Protein AF-A0AAX0B4W9-F1 (afdb_monomer_lite)

Sequence (120 aa):
MSYIYGIFDKDNCLYIGQTKRDNPEKTRWEEHKREIKNGRHKIKKLNTYKDNIDNLRFEVLCEVETSNSLVLSTLENFYNSLYHPFNSCVISGFRSNVTLKREDNRELCKEIIELIKKYY

Secondary structure (DSSP, 8-state):
-EEEEEEEETTEEEEEEEE-SSSHIIIIIHHHHHHHHTT--SSGGGGGGTT-GGGEEEEEEEEES---HHHHHHHHHHHHHHH--SPPEEE-SSSS-EEEPPPS-HHHHHHHHHHHHHH-

Organism: Clostridium beijerinckii (NCBI:txid1520)

InterPro domains:
  IPR000305 GIY-YIG endonuclease [PF01541] (1-85)
  IPR035901 GIY-YIG endonuclease superfamily [G3DSA:3.40.1440.10] (1-97)
  IPR035901 GIY-YIG endonuclease superfamily [SSF82771] (1-86)

Radius of gyration: 14.28 Å; chains: 1; bounding box: 35×30×35 Å

pLDDT: mean 95.42, std 3.29, range [77.69, 98.5]

Foldseek 3Di:
DKFWKFKDQVLATADIDIDPDPPCCVPVVVVLLVCLLVCNDPRNVSVVCNVPCVSIDMGTPDDAPDPDPVLRLLLSQLVCLQRVHPDFRWDDDPVDIDTDDHDPPNVVSVVSNVVRRVVD

Structure (mmCIF, N/CA/C/O backbone):
data_AF-A0AAX0B4W9-F1
#
_entry.id   AF-A0AAX0B4W9-F1
#
loop_
_atom_site.group_PDB
_atom_site.id
_atom_site.type_symbol
_atom_site.label_atom_id
_atom_site.label_alt_id
_atom_site.label_comp_id
_atom_site.label_asym_id
_atom_site.label_entity_id
_atom_site.label_seq_id
_atom_site.pdbx_PDB_ins_code
_atom_site.Cartn_x
_atom_site.Cartn_y
_atom_site.Cartn_z
_atom_site.occupancy
_atom_site.B_iso_or_equiv
_atom_site.auth_seq_id
_atom_site.auth_comp_id
_atom_site.auth_asym_id
_atom_site.auth_atom_id
_atom_site.pdbx_PDB_model_num
ATOM 1 N N . MET A 1 1 ? -4.195 12.064 11.780 1.00 93.75 1 MET A N 1
ATOM 2 C CA . MET A 1 1 ? -4.784 11.229 10.716 1.00 93.75 1 MET A CA 1
ATOM 3 C C . MET A 1 1 ? -3.764 10.187 10.270 1.00 93.75 1 MET A C 1
ATOM 5 O O . MET A 1 1 ? -2.570 10.459 10.356 1.00 93.75 1 MET A O 1
ATOM 9 N N . SER A 1 2 ? -4.202 9.012 9.827 1.00 97.00 2 SER A N 1
ATOM 10 C CA . SER A 1 2 ? -3.340 8.017 9.177 1.00 97.00 2 SER A CA 1
ATOM 11 C C . SER A 1 2 ? -3.892 7.640 7.811 1.00 97.00 2 SER A C 1
ATOM 13 O O . SER A 1 2 ? -5.084 7.773 7.558 1.00 97.00 2 SER A O 1
ATOM 15 N N . TYR A 1 3 ? -3.012 7.155 6.940 1.00 97.88 3 TYR A N 1
ATOM 16 C CA . TYR A 1 3 ? -3.303 6.946 5.530 1.00 97.88 3 TYR A CA 1
ATOM 17 C C . TYR A 1 3 ? -2.790 5.588 5.063 1.00 97.88 3 TYR A C 1
ATOM 19 O O . TYR A 1 3 ? -1.635 5.240 5.331 1.00 97.88 3 TYR A O 1
ATOM 27 N N . ILE A 1 4 ? -3.620 4.865 4.314 1.00 98.12 4 ILE A N 1
ATOM 28 C CA . ILE A 1 4 ? -3.194 3.753 3.461 1.00 98.12 4 ILE A CA 1
ATOM 29 C C . ILE A 1 4 ? -3.095 4.287 2.039 1.00 98.12 4 ILE A C 1
ATOM 31 O O . ILE A 1 4 ? -4.015 4.943 1.553 1.00 98.12 4 ILE A O 1
ATOM 35 N N . TYR A 1 5 ? -1.981 4.021 1.373 1.00 98.50 5 TYR A N 1
ATOM 36 C CA . TYR A 1 5 ? -1.725 4.483 0.016 1.00 98.50 5 TYR A CA 1
ATOM 37 C C . TYR A 1 5 ? -1.226 3.344 -0.867 1.00 98.50 5 TYR A C 1
ATOM 39 O O . TYR A 1 5 ? -0.689 2.344 -0.381 1.00 98.50 5 TYR A O 1
ATOM 47 N N . GLY A 1 6 ? -1.369 3.529 -2.175 1.00 98.38 6 GLY A N 1
ATOM 48 C CA . GLY A 1 6 ? -0.811 2.651 -3.189 1.00 98.38 6 GLY A CA 1
ATOM 49 C C . GLY A 1 6 ? 0.038 3.394 -4.215 1.00 98.38 6 GLY A C 1
ATOM 50 O O . GLY A 1 6 ? -0.129 4.593 -4.436 1.00 98.38 6 GLY A O 1
ATOM 51 N N . ILE A 1 7 ? 0.958 2.660 -4.841 1.00 98.44 7 ILE A N 1
ATOM 52 C CA . ILE A 1 7 ? 1.721 3.104 -6.014 1.00 98.44 7 ILE A CA 1
ATOM 53 C C . ILE A 1 7 ? 1.331 2.208 -7.186 1.00 98.44 7 ILE A C 1
ATOM 55 O O . ILE A 1 7 ? 1.440 0.982 -7.088 1.00 98.44 7 ILE A O 1
ATOM 59 N N . PHE A 1 8 ? 0.905 2.821 -8.284 1.00 98.25 8 PHE A N 1
ATOM 60 C CA . PHE A 1 8 ? 0.313 2.148 -9.436 1.00 98.25 8 PHE A CA 1
ATOM 61 C C . PHE A 1 8 ? 1.053 2.490 -10.726 1.00 98.25 8 PHE A C 1
ATOM 63 O O . PHE A 1 8 ? 1.483 3.626 -10.904 1.00 98.25 8 PHE A O 1
ATOM 70 N N . ASP A 1 9 ? 1.146 1.524 -11.636 1.00 97.00 9 ASP A N 1
ATOM 71 C CA . ASP A 1 9 ? 1.387 1.764 -13.062 1.00 97.00 9 ASP A CA 1
ATOM 72 C C . ASP A 1 9 ? 0.084 1.447 -13.800 1.00 97.00 9 ASP A C 1
ATOM 74 O O . ASP A 1 9 ? -0.334 0.286 -13.854 1.00 97.00 9 ASP A O 1
ATOM 78 N N . LYS A 1 10 ? -0.598 2.483 -14.302 1.00 94.25 10 LYS A N 1
ATOM 79 C CA . LYS A 1 10 ? -1.989 2.392 -14.783 1.00 94.25 10 LYS A CA 1
ATOM 80 C C . LYS A 1 10 ? -2.896 1.770 -13.702 1.00 94.25 10 LYS A C 1
ATOM 82 O O . LYS A 1 10 ? -2.983 2.316 -12.602 1.00 94.25 10 LYS A O 1
ATOM 87 N N . ASP A 1 11 ? -3.519 0.629 -13.996 1.00 94.56 11 ASP A N 1
ATOM 88 C CA . ASP A 1 11 ? -4.388 -0.121 -13.078 1.00 94.56 11 ASP A CA 1
ATOM 89 C C . ASP A 1 11 ? -3.630 -1.171 -12.249 1.00 94.56 11 ASP A C 1
ATOM 91 O O . ASP A 1 11 ? -4.194 -1.798 -11.351 1.00 94.56 11 ASP A O 1
ATOM 95 N N . ASN A 1 12 ? -2.342 -1.387 -12.528 1.00 95.88 12 ASN A N 1
ATOM 96 C CA . ASN A 1 12 ? -1.548 -2.396 -11.845 1.00 95.88 12 ASN A CA 1
ATOM 97 C C . ASN A 1 12 ? -0.965 -1.838 -10.540 1.00 95.88 12 ASN A C 1
ATOM 99 O O . ASN A 1 12 ? -0.094 -0.964 -10.557 1.00 95.88 12 ASN A O 1
ATOM 103 N N . CYS A 1 13 ? -1.412 -2.367 -9.401 1.00 97.56 13 CYS A N 1
ATOM 104 C CA . CYS A 1 13 ? -0.877 -1.989 -8.099 1.00 97.56 13 CYS A CA 1
ATOM 105 C C . CYS A 1 13 ? 0.502 -2.615 -7.882 1.00 97.56 13 CYS A C 1
ATOM 107 O O . CYS A 1 13 ? 0.664 -3.833 -7.890 1.00 97.56 13 CYS A O 1
ATOM 109 N N . LEU A 1 14 ? 1.518 -1.786 -7.657 1.00 97.44 14 LEU A N 1
ATOM 110 C CA . LEU A 1 14 ? 2.891 -2.247 -7.455 1.00 97.44 14 LEU A CA 1
ATOM 111 C C . LEU A 1 14 ? 3.252 -2.337 -5.972 1.00 97.44 14 LEU A C 1
ATOM 113 O O . LEU A 1 14 ? 4.081 -3.165 -5.579 1.00 97.44 14 LEU A O 1
ATOM 117 N N . TYR A 1 15 ? 2.654 -1.475 -5.152 1.00 98.00 15 TYR A N 1
ATOM 118 C CA . TYR A 1 15 ? 2.963 -1.347 -3.736 1.00 98.00 15 TYR A CA 1
ATOM 119 C C . TYR A 1 15 ? 1.770 -0.793 -2.964 1.00 98.00 15 TYR A C 1
ATOM 121 O O . TYR A 1 15 ? 1.122 0.135 -3.436 1.00 98.00 15 TYR A O 1
ATOM 129 N N . ILE A 1 16 ? 1.546 -1.323 -1.764 1.00 98.25 16 ILE A N 1
ATOM 130 C CA . ILE A 1 16 ? 0.640 -0.766 -0.756 1.00 98.25 16 ILE A CA 1
ATOM 131 C C . ILE A 1 16 ? 1.452 -0.484 0.504 1.00 98.25 16 ILE A C 1
ATOM 133 O O . ILE A 1 16 ? 2.273 -1.310 0.912 1.00 98.25 16 ILE A O 1
ATOM 137 N N . GLY A 1 17 ? 1.221 0.662 1.133 1.00 97.00 17 GLY A N 1
ATOM 138 C CA . GLY A 1 17 ? 1.846 1.001 2.403 1.00 97.00 17 GLY A CA 1
ATOM 139 C C . GLY A 1 17 ? 1.012 1.962 3.234 1.00 97.00 17 GLY A C 1
ATOM 140 O O . GLY A 1 17 ? -0.009 2.480 2.790 1.00 97.00 17 GLY A O 1
ATOM 141 N N . GLN A 1 18 ? 1.488 2.216 4.450 1.00 96.56 18 GLN A N 1
ATOM 142 C CA . GLN A 1 18 ? 0.835 3.111 5.400 1.00 96.56 18 GLN A CA 1
ATOM 143 C C . GLN A 1 18 ? 1.724 4.281 5.844 1.00 96.56 18 GLN A C 1
ATOM 145 O O . GLN A 1 18 ? 2.962 4.208 5.852 1.00 96.56 18 GLN A O 1
ATOM 150 N N . THR A 1 19 ? 1.099 5.389 6.239 1.00 96.50 19 THR A N 1
ATOM 151 C CA . THR A 1 19 ? 1.782 6.535 6.848 1.00 96.50 19 THR A CA 1
ATOM 152 C C . THR A 1 19 ? 0.897 7.271 7.841 1.00 96.50 19 THR A C 1
ATOM 154 O O . THR A 1 19 ? -0.309 7.358 7.667 1.00 96.50 19 THR A O 1
ATOM 157 N N . LYS A 1 20 ? 1.522 7.835 8.875 1.00 95.75 20 LYS A N 1
ATOM 158 C CA . LYS A 1 20 ? 0.883 8.734 9.853 1.00 95.75 20 LYS A CA 1
ATOM 159 C C . LYS A 1 20 ? 1.227 10.205 9.607 1.00 95.75 20 LYS A C 1
ATOM 161 O O . LYS A 1 20 ? 0.940 11.055 10.437 1.00 95.75 20 LYS A O 1
ATOM 166 N N . ARG A 1 21 ? 1.978 10.477 8.536 1.00 94.06 21 ARG A N 1
ATOM 167 C CA . ARG A 1 21 ? 2.424 11.825 8.184 1.00 94.06 21 ARG A CA 1
ATOM 168 C C . ARG A 1 21 ? 1.341 12.516 7.384 1.00 94.06 21 ARG A C 1
ATOM 170 O O . ARG A 1 21 ? 0.806 11.913 6.453 1.00 94.06 21 ARG A O 1
ATOM 177 N N . ASP A 1 22 ? 1.108 13.775 7.714 1.00 92.62 22 ASP A N 1
ATOM 178 C CA . ASP A 1 22 ? 0.220 14.631 6.946 1.00 92.62 22 ASP A CA 1
ATOM 179 C C . ASP A 1 22 ? 0.760 14.825 5.527 1.00 92.62 22 ASP A C 1
ATOM 181 O O . ASP A 1 22 ? 1.971 14.792 5.280 1.00 92.62 22 ASP A O 1
ATOM 185 N N . ASN A 1 23 ? -0.163 15.021 4.588 1.00 93.94 23 ASN A N 1
ATOM 186 C CA . ASN A 1 23 ? 0.122 15.158 3.163 1.00 93.94 23 ASN A CA 1
ATOM 187 C C . ASN A 1 23 ? 1.023 14.019 2.617 1.00 93.94 23 ASN A C 1
ATOM 189 O O . ASN A 1 23 ? 2.200 14.245 2.297 1.00 93.94 23 ASN A O 1
ATOM 193 N N . PRO A 1 24 ? 0.502 12.776 2.520 1.00 96.19 24 PRO A N 1
ATOM 194 C CA . PRO A 1 24 ? 1.268 11.612 2.064 1.00 96.19 24 PRO A CA 1
ATOM 195 C C . PRO A 1 24 ? 1.946 11.809 0.704 1.00 96.19 24 PRO A C 1
ATOM 197 O O . PRO A 1 24 ? 3.046 11.301 0.490 1.00 96.19 24 PRO A O 1
ATOM 200 N N . GLU A 1 25 ? 1.333 12.586 -0.187 1.00 94.62 25 GLU A N 1
ATOM 201 C CA . GLU A 1 25 ? 1.877 12.892 -1.509 1.00 94.62 25 GLU A CA 1
ATOM 202 C C . GLU A 1 25 ? 3.116 13.802 -1.439 1.00 94.62 25 GLU A C 1
ATOM 204 O O . GLU A 1 25 ? 4.106 13.567 -2.120 1.00 94.62 25 GLU A O 1
ATOM 209 N N . LYS A 1 26 ? 3.144 14.808 -0.560 1.00 95.31 26 LYS A N 1
ATOM 210 C CA . LYS A 1 26 ? 4.351 15.644 -0.395 1.00 95.31 26 LYS A CA 1
ATOM 211 C C . LYS A 1 26 ? 5.424 15.003 0.480 1.00 95.31 26 LYS A C 1
ATOM 213 O O . LYS A 1 26 ? 6.565 15.457 0.475 1.00 95.31 26 LYS A O 1
ATOM 218 N N . THR A 1 27 ? 5.072 13.980 1.257 1.00 96.19 27 THR A N 1
ATOM 219 C CA . THR A 1 27 ? 5.992 13.337 2.202 1.00 96.19 27 THR A CA 1
ATOM 220 C C . THR A 1 27 ? 6.436 11.962 1.717 1.00 96.19 27 THR A C 1
ATOM 222 O O . THR A 1 27 ? 7.570 11.792 1.275 1.00 96.19 27 THR A O 1
ATOM 225 N N . ARG A 1 28 ? 5.558 10.961 1.791 1.00 97.06 28 ARG A N 1
ATOM 226 C CA . ARG A 1 28 ? 5.882 9.575 1.443 1.00 97.06 28 ARG A CA 1
ATOM 227 C C . ARG A 1 28 ? 6.126 9.375 -0.036 1.00 97.06 28 ARG A C 1
ATOM 229 O O . ARG A 1 28 ? 7.039 8.630 -0.384 1.00 97.06 28 ARG A O 1
ATOM 236 N N . TRP A 1 29 ? 5.348 10.016 -0.901 1.00 97.75 29 TRP A N 1
ATOM 237 C CA . TRP A 1 29 ? 5.554 9.838 -2.333 1.00 97.75 29 TRP A CA 1
ATOM 238 C C . TRP A 1 29 ? 6.915 10.387 -2.773 1.00 97.75 29 TRP A C 1
ATOM 240 O O . TRP A 1 29 ? 7.652 9.683 -3.454 1.00 97.75 29 TRP A O 1
ATOM 250 N N . GLU A 1 30 ? 7.323 11.564 -2.293 1.00 96.94 30 GLU A N 1
ATOM 251 C CA . GLU A 1 30 ? 8.664 12.108 -2.563 1.00 96.94 30 GLU A CA 1
ATOM 252 C C . GLU A 1 30 ? 9.801 11.216 -2.028 1.00 96.94 30 GLU A C 1
ATOM 254 O O . GLU A 1 30 ? 10.825 11.042 -2.698 1.00 96.94 30 GLU A O 1
ATOM 259 N N . GLU A 1 31 ? 9.622 10.577 -0.864 1.00 97.06 31 GLU A N 1
ATOM 260 C CA . GLU A 1 31 ? 10.569 9.568 -0.366 1.00 97.06 31 GLU A CA 1
ATOM 261 C C . GLU A 1 31 ? 10.695 8.387 -1.333 1.00 97.06 31 GLU A C 1
ATOM 263 O O . GLU A 1 31 ? 11.809 8.043 -1.739 1.00 97.06 31 GLU A O 1
ATOM 268 N N . HIS A 1 32 ? 9.564 7.810 -1.749 1.00 97.56 32 HIS A N 1
ATOM 269 C CA . HIS A 1 32 ? 9.537 6.723 -2.724 1.00 97.56 32 HIS A CA 1
ATOM 270 C C . HIS A 1 32 ? 10.169 7.145 -4.050 1.00 97.56 32 HIS A C 1
ATOM 272 O O . HIS A 1 32 ? 10.984 6.397 -4.593 1.00 97.56 32 HIS A O 1
ATOM 278 N N . LYS A 1 33 ? 9.875 8.356 -4.544 1.00 97.44 33 LYS A N 1
ATOM 279 C CA . LYS A 1 33 ? 10.472 8.872 -5.779 1.00 97.44 33 LYS A CA 1
ATOM 280 C C . LYS A 1 33 ? 11.987 8.902 -5.702 1.00 97.44 33 LYS A C 1
ATOM 282 O O . LYS A 1 33 ? 12.669 8.417 -6.605 1.00 97.44 33 LYS A O 1
ATOM 287 N N . ARG A 1 34 ? 12.522 9.450 -4.611 1.00 97.19 34 ARG A N 1
ATOM 288 C CA . ARG A 1 34 ? 13.964 9.527 -4.373 1.00 97.19 34 ARG A CA 1
ATOM 289 C C . ARG A 1 34 ? 14.597 8.138 -4.300 1.00 97.19 34 ARG A C 1
ATOM 291 O O . ARG A 1 34 ? 15.658 7.922 -4.881 1.00 97.19 34 ARG A O 1
ATOM 298 N N . GLU A 1 35 ? 13.970 7.192 -3.607 1.00 97.62 35 GLU A N 1
ATOM 299 C CA . GLU A 1 35 ? 14.471 5.816 -3.513 1.00 97.62 35 GLU A CA 1
ATOM 300 C C . GLU A 1 35 ? 14.472 5.093 -4.865 1.00 97.62 35 GLU A C 1
ATOM 302 O O . GLU A 1 35 ? 15.456 4.427 -5.192 1.00 97.62 35 GLU A O 1
ATOM 307 N N . ILE A 1 36 ? 13.411 5.257 -5.660 1.00 97.75 36 ILE A N 1
ATOM 308 C CA . ILE A 1 36 ? 13.271 4.664 -6.997 1.00 97.75 36 ILE A CA 1
ATOM 309 C C . ILE A 1 36 ? 14.304 5.245 -7.964 1.00 97.75 36 ILE A C 1
ATOM 311 O O . ILE A 1 36 ? 15.015 4.477 -8.612 1.00 97.75 36 ILE A O 1
ATOM 315 N N . LYS A 1 37 ? 14.454 6.578 -8.017 1.00 96.69 37 LYS A N 1
ATOM 316 C CA . LYS A 1 37 ? 15.469 7.254 -8.850 1.00 96.69 37 LYS A CA 1
ATOM 317 C C . LYS A 1 37 ? 16.884 6.767 -8.532 1.00 96.69 37 LYS A C 1
ATOM 319 O O . LYS A 1 37 ? 17.691 6.561 -9.430 1.00 96.69 37 LYS A O 1
ATOM 324 N N . ASN A 1 38 ? 17.160 6.509 -7.255 1.00 96.50 38 ASN A N 1
ATOM 325 C CA . ASN A 1 38 ? 18.450 5.992 -6.802 1.00 96.50 38 ASN A CA 1
ATOM 326 C C . ASN A 1 38 ? 18.600 4.466 -6.957 1.00 96.50 38 ASN A C 1
ATOM 328 O O . ASN A 1 38 ? 19.652 3.927 -6.610 1.00 96.50 38 ASN A O 1
ATOM 332 N N . GLY A 1 39 ? 17.569 3.749 -7.419 1.00 96.19 39 GLY A N 1
ATOM 333 C CA . GLY A 1 39 ? 17.571 2.288 -7.552 1.00 96.19 39 GLY A CA 1
ATOM 334 C C . GLY A 1 39 ? 17.633 1.534 -6.217 1.00 96.19 39 GLY A C 1
ATOM 335 O O . GLY A 1 39 ? 18.092 0.391 -6.166 1.00 96.19 39 GLY A O 1
ATOM 336 N N . ARG A 1 40 ? 17.214 2.175 -5.121 1.00 96.75 40 ARG A N 1
ATOM 337 C CA . ARG A 1 40 ? 17.346 1.678 -3.740 1.00 96.75 40 ARG A CA 1
ATOM 338 C C . ARG A 1 40 ? 16.012 1.352 -3.076 1.00 96.75 40 ARG A C 1
ATOM 340 O O . ARG A 1 40 ? 16.000 1.007 -1.899 1.00 96.75 40 ARG A O 1
ATOM 347 N N . HIS A 1 41 ? 14.901 1.415 -3.806 1.00 96.69 41 HIS A N 1
ATOM 348 C CA . HIS A 1 41 ? 13.602 1.073 -3.245 1.00 96.69 41 HIS A CA 1
ATOM 349 C C . HIS A 1 41 ? 13.550 -0.406 -2.832 1.00 96.69 41 HIS A C 1
ATOM 351 O O . HIS A 1 41 ? 14.044 -1.283 -3.554 1.00 96.69 41 HIS A O 1
ATOM 357 N N . LYS A 1 42 ? 12.913 -0.691 -1.687 1.00 93.56 42 LYS A N 1
ATOM 358 C CA . LYS A 1 42 ? 12.809 -2.051 -1.121 1.00 93.56 42 LYS A CA 1
ATOM 359 C C . LYS A 1 42 ? 12.129 -3.043 -2.071 1.00 93.56 42 LYS A C 1
ATOM 361 O O . LYS A 1 42 ? 12.530 -4.198 -2.166 1.00 93.56 42 LYS A O 1
ATOM 366 N N . ILE A 1 43 ? 11.125 -2.580 -2.816 1.00 94.81 43 ILE A N 1
ATOM 367 C CA . ILE A 1 43 ? 10.456 -3.373 -3.851 1.00 94.81 43 ILE A CA 1
ATOM 368 C C . ILE A 1 43 ? 11.227 -3.212 -5.153 1.00 94.81 43 ILE A C 1
ATOM 370 O O . ILE A 1 43 ? 11.132 -2.176 -5.809 1.00 94.81 43 ILE A O 1
ATOM 374 N N . LYS A 1 44 ? 11.974 -4.254 -5.534 1.00 94.44 44 LYS A N 1
ATOM 375 C CA . LYS A 1 44 ? 12.859 -4.245 -6.710 1.00 94.44 44 LYS A CA 1
ATOM 376 C C . LYS A 1 44 ? 12.133 -3.894 -8.010 1.00 94.44 44 LYS A C 1
ATOM 378 O O . LYS A 1 44 ? 12.710 -3.194 -8.834 1.00 94.44 44 LYS A O 1
ATOM 383 N N . LYS A 1 45 ? 10.869 -4.309 -8.164 1.00 94.31 45 LYS A N 1
ATOM 384 C CA . LYS A 1 45 ? 10.044 -3.979 -9.337 1.00 94.31 45 LYS A CA 1
ATOM 385 C C . LYS A 1 45 ? 9.832 -2.471 -9.503 1.00 94.31 45 LYS A C 1
ATOM 387 O O . LYS A 1 45 ? 9.787 -2.003 -10.626 1.00 94.31 45 LYS A O 1
ATOM 392 N N . LEU A 1 46 ? 9.769 -1.696 -8.418 1.00 96.25 46 LEU A N 1
ATOM 393 C CA . LEU A 1 46 ? 9.635 -0.239 -8.516 1.00 96.25 46 LEU A CA 1
ATOM 394 C C . LEU A 1 46 ? 10.918 0.435 -9.027 1.00 96.25 46 LEU A C 1
ATOM 396 O O . LEU A 1 46 ? 10.837 1.439 -9.725 1.00 96.25 46 LEU A O 1
ATOM 400 N N . ASN A 1 47 ? 12.099 -0.143 -8.785 1.00 96.88 47 ASN A N 1
ATOM 401 C CA . ASN A 1 47 ? 13.361 0.408 -9.298 1.00 96.88 47 ASN A CA 1
ATOM 402 C C . ASN A 1 47 ? 13.479 0.333 -10.832 1.00 96.88 47 ASN A C 1
ATOM 404 O O . ASN A 1 47 ? 14.330 1.013 -11.401 1.00 96.88 47 ASN A O 1
ATOM 408 N N . THR A 1 48 ? 12.637 -0.450 -11.524 1.00 96.56 48 THR A N 1
ATOM 409 C CA . THR A 1 48 ? 12.614 -0.464 -13.000 1.00 96.56 48 THR A CA 1
ATOM 410 C C . THR A 1 48 ? 12.057 0.833 -13.590 1.00 96.56 48 THR A C 1
ATOM 412 O O . THR A 1 48 ? 12.215 1.067 -14.781 1.00 96.56 48 THR A O 1
ATOM 415 N N . TYR A 1 49 ? 11.436 1.683 -12.766 1.00 97.00 49 TYR A N 1
ATOM 416 C CA . TYR A 1 49 ? 10.882 2.982 -13.152 1.00 97.00 49 TYR A CA 1
ATOM 417 C C . TYR A 1 49 ? 11.836 4.153 -12.869 1.00 97.00 49 TYR A C 1
ATOM 419 O O . TYR A 1 49 ? 11.409 5.301 -12.930 1.00 97.00 49 TYR A O 1
ATOM 427 N N . LYS A 1 50 ? 13.119 3.900 -12.561 1.00 95.88 50 LYS A N 1
ATOM 428 C CA . LYS A 1 50 ? 14.101 4.948 -12.212 1.00 95.88 50 LYS A CA 1
ATOM 429 C C . LYS A 1 50 ? 14.153 6.110 -13.224 1.00 95.88 50 LYS A C 1
ATOM 431 O O . LYS A 1 50 ? 14.270 7.257 -12.806 1.00 95.88 50 LYS A O 1
ATOM 436 N N . ASP A 1 51 ? 14.003 5.799 -14.516 1.00 95.12 51 ASP A N 1
ATOM 437 C CA . ASP A 1 51 ? 14.079 6.757 -15.629 1.00 95.12 51 ASP A CA 1
ATOM 438 C C . ASP A 1 51 ? 12.689 7.219 -16.115 1.00 95.12 51 ASP A C 1
ATOM 440 O O . ASP A 1 51 ? 12.602 8.130 -16.924 1.00 95.12 51 ASP A O 1
ATOM 444 N N . ASN A 1 52 ? 11.600 6.607 -15.626 1.00 95.00 52 ASN A N 1
ATOM 445 C CA . ASN A 1 52 ? 10.221 6.840 -16.085 1.00 95.00 52 ASN A CA 1
ATOM 446 C C . ASN A 1 52 ? 9.247 6.919 -14.903 1.00 95.00 52 ASN A C 1
ATOM 448 O O . ASN A 1 52 ? 8.197 6.273 -14.886 1.00 95.00 52 ASN A O 1
ATOM 452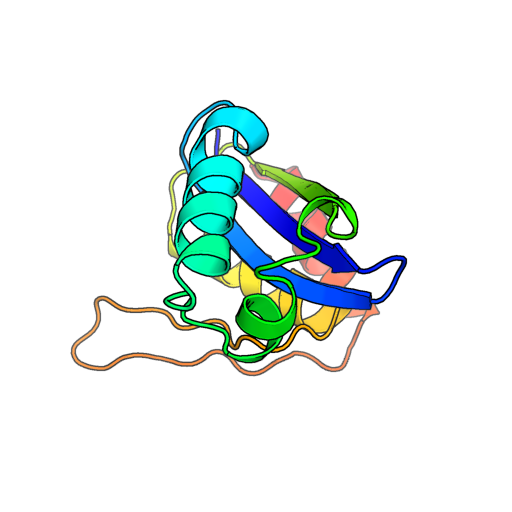 N N . ILE A 1 53 ? 9.629 7.658 -13.864 1.00 94.12 53 ILE A N 1
ATOM 453 C CA . ILE A 1 53 ? 8.871 7.677 -12.612 1.00 94.12 53 ILE A CA 1
ATOM 454 C C . ILE A 1 53 ? 7.502 8.338 -12.748 1.00 94.12 53 ILE A C 1
ATOM 456 O O . ILE A 1 53 ? 6.597 8.016 -11.988 1.00 94.12 53 ILE A O 1
ATOM 460 N N . ASP A 1 54 ? 7.347 9.216 -13.737 1.00 93.44 54 ASP A N 1
ATOM 461 C CA . ASP A 1 54 ? 6.103 9.936 -14.010 1.00 93.44 54 ASP A CA 1
ATOM 462 C C . ASP A 1 54 ? 4.995 9.010 -14.544 1.00 93.44 54 ASP A C 1
ATOM 464 O O . ASP A 1 54 ? 3.824 9.376 -14.526 1.00 93.44 54 ASP A O 1
ATOM 468 N N . ASN A 1 55 ? 5.339 7.778 -14.946 1.00 95.50 55 ASN A N 1
ATOM 469 C CA . ASN A 1 55 ? 4.354 6.735 -15.249 1.00 95.50 55 ASN A CA 1
ATOM 470 C C . ASN A 1 55 ? 3.691 6.170 -13.984 1.00 95.50 55 ASN A C 1
ATOM 472 O O . ASN A 1 55 ? 2.668 5.491 -14.074 1.00 95.50 55 ASN A O 1
ATOM 476 N N . LEU A 1 56 ? 4.283 6.407 -12.810 1.00 97.50 56 LEU A N 1
ATOM 477 C CA . LEU A 1 56 ? 3.751 5.933 -11.545 1.00 97.50 56 LEU A CA 1
ATOM 478 C C . LEU A 1 56 ? 2.783 6.950 -10.946 1.00 97.50 56 LEU A C 1
ATOM 480 O O . LEU A 1 56 ? 3.086 8.135 -10.813 1.00 97.50 56 LEU A O 1
ATOM 484 N N . ARG A 1 57 ? 1.641 6.444 -10.491 1.00 97.50 57 ARG A N 1
ATOM 485 C CA . ARG A 1 57 ? 0.625 7.206 -9.770 1.00 97.50 57 ARG A CA 1
ATOM 486 C C . ARG A 1 57 ? 0.640 6.826 -8.297 1.00 97.50 57 ARG A C 1
ATOM 488 O O . ARG A 1 57 ? 0.614 5.644 -7.960 1.00 97.50 57 ARG A O 1
ATOM 495 N N . PHE A 1 58 ? 0.654 7.830 -7.429 1.00 98.06 58 PHE A N 1
ATOM 496 C CA . PHE A 1 58 ? 0.445 7.663 -5.995 1.00 98.06 58 PHE A CA 1
ATOM 497 C C . PHE A 1 58 ? -1.016 7.966 -5.671 1.00 98.06 58 PHE A C 1
ATOM 499 O O . PHE A 1 58 ? -1.535 8.995 -6.093 1.00 98.06 58 PHE A O 1
ATOM 506 N N . GLU A 1 59 ? -1.678 7.080 -4.936 1.00 98.25 59 GLU A N 1
ATOM 507 C CA . GLU A 1 59 ? -3.086 7.235 -4.572 1.00 98.25 59 GLU A CA 1
ATOM 508 C C . GLU A 1 59 ? -3.273 6.956 -3.081 1.00 98.25 59 GLU A C 1
ATOM 510 O O . GLU A 1 59 ? -2.801 5.938 -2.572 1.00 98.25 59 GLU A O 1
ATOM 515 N N . VAL A 1 60 ? -3.965 7.853 -2.377 1.00 97.94 60 VAL A N 1
ATOM 516 C CA . VAL A 1 60 ? -4.455 7.593 -1.019 1.00 97.94 60 VAL A CA 1
ATOM 517 C C . VAL A 1 60 ? -5.734 6.771 -1.141 1.00 97.94 60 VAL A C 1
ATOM 519 O O . VAL A 1 60 ? -6.709 7.220 -1.730 1.00 97.94 60 VAL A O 1
ATOM 522 N N . LEU A 1 61 ? -5.711 5.556 -0.599 1.00 97.75 61 LEU A N 1
ATOM 523 C CA . LEU A 1 61 ? -6.799 4.581 -0.705 1.00 97.75 61 LEU A CA 1
ATOM 524 C C . LEU A 1 61 ? -7.736 4.618 0.505 1.00 97.75 61 LEU A C 1
ATOM 526 O O . LEU A 1 61 ? -8.900 4.235 0.403 1.00 97.75 61 LEU A O 1
ATOM 530 N N . CYS A 1 62 ? -7.206 5.026 1.659 1.00 96.88 62 CYS A N 1
ATOM 531 C CA . CYS 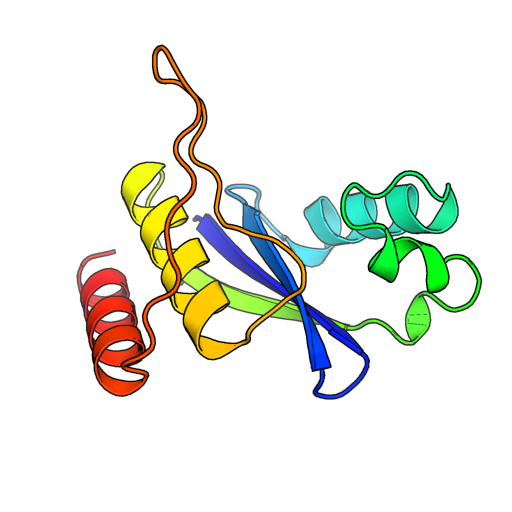A 1 62 ? -7.942 5.145 2.908 1.00 96.88 62 CYS A CA 1
ATOM 532 C C . CYS A 1 62 ? -7.329 6.243 3.769 1.00 96.88 62 CYS A C 1
ATOM 534 O O . CYS A 1 62 ? -6.109 6.277 3.945 1.00 96.88 62 CYS A O 1
ATOM 536 N N . GLU A 1 63 ? -8.183 7.056 4.376 1.00 96.62 63 GLU A N 1
ATOM 537 C CA . GLU A 1 63 ? -7.847 7.927 5.502 1.00 96.62 63 GLU A CA 1
ATOM 538 C C . GLU A 1 63 ? -8.579 7.390 6.734 1.00 96.62 63 GLU A C 1
ATOM 540 O O . GLU A 1 63 ? -9.703 6.905 6.607 1.00 96.62 63 GLU A O 1
ATOM 545 N N . VAL A 1 64 ? -7.930 7.387 7.898 1.00 96.38 64 VAL A N 1
ATOM 546 C CA . VAL A 1 64 ? -8.490 6.804 9.126 1.00 96.38 64 VAL A CA 1
ATOM 547 C C . VAL A 1 64 ? -7.945 7.508 10.372 1.00 96.38 64 VAL A C 1
ATOM 549 O O . VAL A 1 64 ? -6.730 7.731 10.495 1.00 96.38 64 VAL A O 1
ATOM 552 N N . GLU A 1 65 ? -8.814 7.863 11.323 1.00 96.00 65 GLU A N 1
ATOM 553 C CA . GLU A 1 65 ? -8.444 8.618 12.521 1.00 96.00 65 GLU A CA 1
ATOM 554 C C . GLU A 1 65 ? -7.926 7.696 13.630 1.00 96.00 65 GLU A C 1
ATOM 556 O O . GLU A 1 65 ? -8.496 7.518 14.703 1.00 96.00 65 GLU A O 1
ATOM 561 N N . THR A 1 66 ? -6.773 7.078 13.381 1.00 95.38 66 THR A N 1
ATOM 562 C CA . THR A 1 66 ? -6.118 6.238 14.383 1.00 95.38 66 THR A CA 1
ATOM 563 C C . THR A 1 66 ? -4.609 6.294 14.277 1.00 95.38 66 THR A C 1
ATOM 565 O O . THR A 1 66 ? -4.041 6.470 13.202 1.00 95.38 66 THR A O 1
ATOM 568 N N . SER A 1 67 ? -3.929 6.114 15.405 1.00 93.38 67 SER A N 1
ATOM 569 C CA . SER A 1 67 ? -2.481 5.903 15.463 1.00 93.38 67 SER A CA 1
ATOM 570 C C . SER A 1 67 ? -2.122 4.456 15.825 1.00 93.38 67 SER A C 1
ATOM 572 O O . SER A 1 67 ? -0.934 4.121 15.896 1.00 93.38 67 SER A O 1
ATOM 574 N N . ASN A 1 68 ? -3.117 3.586 16.025 1.00 93.44 68 ASN A N 1
ATOM 575 C CA . ASN A 1 68 ? -2.909 2.198 16.418 1.00 93.44 68 ASN A CA 1
ATOM 576 C C . ASN A 1 68 ? -2.247 1.408 15.277 1.00 93.44 68 ASN A C 1
ATOM 578 O O . ASN A 1 68 ? -2.835 1.203 14.218 1.00 93.44 68 ASN A O 1
ATOM 582 N N . SER A 1 69 ? -1.013 0.949 15.493 1.00 91.81 69 SER A N 1
ATOM 583 C CA . SER A 1 69 ? -0.228 0.251 14.469 1.00 91.81 69 SER A CA 1
ATOM 584 C C . SER A 1 69 ? -0.842 -1.074 14.028 1.00 91.81 69 SER A C 1
ATOM 586 O O . SER A 1 69 ? -0.663 -1.444 12.870 1.00 91.81 69 SER A O 1
ATOM 588 N N . LEU A 1 70 ? -1.562 -1.776 14.907 1.00 92.44 70 LEU A N 1
ATOM 589 C CA . LEU A 1 70 ? -2.225 -3.028 14.557 1.00 92.44 70 LEU A CA 1
ATOM 590 C C . LEU A 1 70 ? -3.395 -2.766 13.608 1.00 92.44 70 LEU A C 1
ATOM 592 O O . LEU A 1 70 ? -3.485 -3.427 12.583 1.00 92.44 70 LEU A O 1
ATOM 596 N N . VAL A 1 71 ? -4.228 -1.760 13.897 1.00 94.88 71 VAL A N 1
ATOM 597 C CA . VAL A 1 71 ? -5.343 -1.364 13.014 1.00 94.88 71 VAL A CA 1
ATOM 598 C C . VAL A 1 71 ? -4.824 -0.972 11.634 1.00 94.88 71 VAL A C 1
ATOM 600 O O . VAL A 1 71 ? -5.335 -1.451 10.624 1.00 94.88 71 VAL A O 1
ATOM 603 N N . LEU A 1 72 ? -3.766 -0.160 11.586 1.00 96.06 72 LEU A N 1
ATOM 604 C CA . LEU A 1 72 ? -3.170 0.261 10.320 1.00 96.06 72 LEU A CA 1
ATOM 605 C C . LEU A 1 72 ? -2.573 -0.928 9.551 1.00 96.06 72 LEU A C 1
ATOM 607 O O . LEU A 1 72 ? -2.833 -1.065 8.361 1.00 96.06 72 LEU A O 1
ATOM 611 N N . SER A 1 73 ? -1.859 -1.834 10.229 1.00 95.50 73 SER A N 1
ATOM 612 C CA . SER A 1 73 ? -1.281 -3.025 9.581 1.00 95.50 73 SER A CA 1
ATOM 613 C C . SER A 1 73 ? -2.367 -3.971 9.061 1.00 95.50 73 SER A C 1
ATOM 615 O O . SER A 1 73 ? -2.223 -4.556 7.991 1.00 95.50 73 SER A O 1
ATOM 617 N N . THR A 1 74 ? -3.481 -4.093 9.785 1.00 95.19 74 THR A N 1
ATOM 618 C CA . THR A 1 74 ? -4.659 -4.844 9.342 1.00 95.19 74 THR A CA 1
ATOM 619 C C . THR A 1 74 ? -5.271 -4.220 8.087 1.00 95.19 74 THR A C 1
ATOM 621 O O . THR A 1 74 ? -5.503 -4.934 7.112 1.00 95.19 74 THR A O 1
ATOM 624 N N . LEU A 1 75 ? -5.469 -2.896 8.063 1.00 97.38 75 LEU A N 1
ATOM 625 C CA . LEU A 1 75 ? -5.930 -2.185 6.866 1.00 97.38 75 LEU A CA 1
ATOM 626 C C . LEU A 1 75 ? -4.959 -2.371 5.694 1.00 97.38 75 LEU A C 1
ATOM 628 O O . LEU A 1 75 ? -5.389 -2.758 4.609 1.00 97.38 75 LEU A O 1
ATOM 632 N N . GLU A 1 76 ? -3.656 -2.160 5.908 1.00 97.56 76 GLU A N 1
ATOM 633 C CA . GLU A 1 76 ? -2.619 -2.372 4.894 1.00 97.56 76 GLU A CA 1
ATOM 634 C C . GLU A 1 76 ? -2.720 -3.785 4.306 1.00 97.56 76 GLU A C 1
ATOM 636 O O . GLU A 1 76 ? -2.693 -3.934 3.086 1.00 97.56 76 GLU A O 1
ATOM 641 N N . ASN A 1 77 ? -2.905 -4.813 5.141 1.00 97.81 77 ASN A N 1
ATOM 642 C CA . ASN A 1 77 ? -3.032 -6.199 4.694 1.00 97.81 77 ASN A CA 1
ATOM 643 C C . ASN A 1 77 ? -4.305 -6.465 3.877 1.00 97.81 77 ASN A C 1
ATOM 645 O O . ASN A 1 77 ? -4.246 -7.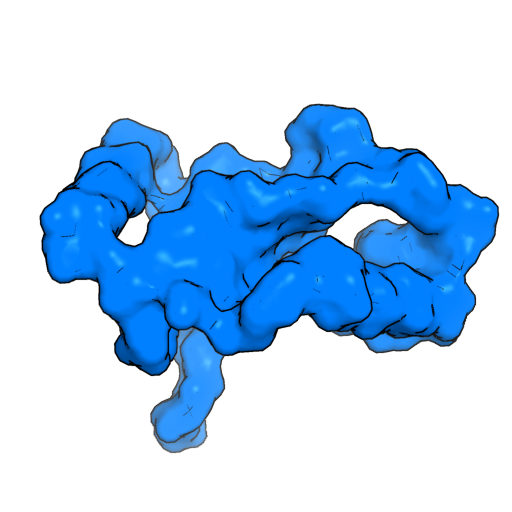183 2.876 1.00 97.81 77 ASN A O 1
ATOM 649 N N . PHE A 1 78 ? -5.449 -5.888 4.248 1.00 97.94 78 PHE A N 1
ATOM 650 C CA . PHE A 1 78 ? -6.680 -6.049 3.468 1.00 97.94 78 PHE A CA 1
ATOM 651 C C . PHE A 1 78 ? -6.625 -5.289 2.140 1.00 97.94 78 PHE A C 1
ATOM 653 O O . PHE A 1 78 ? -7.021 -5.837 1.113 1.00 97.94 78 PHE A O 1
ATOM 660 N N . TYR A 1 79 ? -6.023 -4.099 2.097 1.00 98.12 79 TYR A N 1
ATOM 661 C CA . TYR A 1 79 ? -5.720 -3.434 0.826 1.00 98.12 79 TYR A CA 1
ATOM 662 C C . TYR A 1 79 ? -4.712 -4.239 -0.009 1.00 98.12 79 TYR A C 1
ATOM 664 O O . TYR A 1 79 ? -4.896 -4.400 -1.214 1.00 98.12 79 TYR A O 1
ATOM 672 N N . ASN A 1 80 ? -3.695 -4.837 0.614 1.00 97.44 80 ASN A N 1
ATOM 673 C CA . ASN A 1 80 ? -2.776 -5.760 -0.057 1.00 97.44 80 ASN A CA 1
ATOM 674 C C . ASN A 1 80 ? -3.521 -6.962 -0.667 1.00 97.44 80 ASN A C 1
ATOM 676 O O . ASN A 1 80 ? -3.231 -7.372 -1.787 1.00 97.44 80 ASN A O 1
ATOM 680 N N . SER A 1 81 ? -4.521 -7.480 0.045 1.00 97.25 81 SER A N 1
ATOM 681 C CA . SER A 1 81 ? -5.390 -8.572 -0.401 1.00 97.25 81 SER A CA 1
ATOM 682 C C . SER A 1 81 ? -6.338 -8.148 -1.529 1.00 97.25 81 SER A C 1
ATOM 684 O O . SER A 1 81 ? -6.624 -8.928 -2.425 1.00 97.25 81 SER A O 1
ATOM 686 N N . LEU A 1 82 ? -6.803 -6.897 -1.563 1.00 97.12 82 LEU A N 1
ATOM 687 C CA . LEU A 1 82 ? -7.657 -6.407 -2.650 1.00 97.12 82 LEU A CA 1
ATOM 688 C C . LEU A 1 82 ? -6.873 -6.115 -3.937 1.00 97.12 82 LEU A C 1
ATOM 690 O O . LEU A 1 82 ? -7.357 -6.438 -5.027 1.00 97.12 82 LEU A O 1
ATOM 694 N N . TYR A 1 83 ? -5.675 -5.541 -3.812 1.00 96.81 83 TYR A N 1
ATOM 695 C CA . TYR A 1 83 ? -4.898 -4.995 -4.930 1.00 96.81 83 TYR A CA 1
ATOM 696 C C . TYR A 1 83 ? -3.710 -5.859 -5.372 1.00 96.81 83 TYR A C 1
ATOM 698 O O . TYR A 1 83 ? -3.155 -5.614 -6.437 1.00 96.81 83 TYR A O 1
ATOM 706 N N . HIS A 1 84 ? -3.328 -6.871 -4.589 1.00 95.62 84 HIS A N 1
ATOM 707 C CA . HIS A 1 84 ? -2.270 -7.836 -4.912 1.00 95.62 84 HIS A CA 1
ATOM 708 C C . HIS A 1 84 ? -0.923 -7.216 -5.362 1.00 95.62 84 HIS A C 1
ATOM 710 O O . HIS A 1 84 ? -0.359 -7.655 -6.366 1.00 95.62 84 HIS A O 1
ATOM 716 N N . PRO A 1 85 ? -0.351 -6.240 -4.625 1.00 96.69 85 PRO A N 1
ATOM 717 C CA . PRO A 1 85 ? 0.929 -5.625 -4.983 1.00 96.69 85 PRO A CA 1
ATOM 718 C C . PRO A 1 85 ? 2.115 -6.594 -4.831 1.00 96.69 85 PRO A C 1
ATOM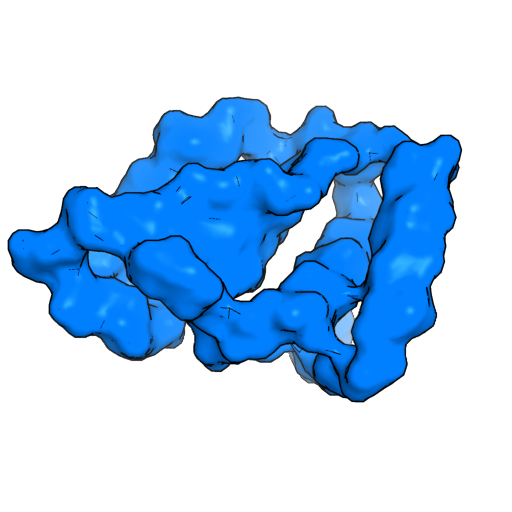 720 O O . PRO A 1 85 ? 1.969 -7.746 -4.424 1.00 96.69 85 PRO A O 1
ATOM 723 N N . PHE A 1 86 ? 3.342 -6.131 -5.077 1.00 93.94 86 PHE A N 1
ATOM 724 C CA . PHE A 1 86 ? 4.541 -6.966 -4.906 1.00 93.94 86 PHE A CA 1
ATOM 725 C C . PHE A 1 86 ? 5.027 -7.093 -3.455 1.00 93.94 86 PHE A C 1
ATOM 727 O O . PHE A 1 86 ? 5.881 -7.934 -3.178 1.00 93.94 86 PHE A O 1
ATOM 734 N N . ASN A 1 87 ? 4.545 -6.264 -2.523 1.00 94.50 87 ASN A N 1
ATOM 735 C CA . ASN A 1 87 ? 4.952 -6.343 -1.119 1.00 94.50 87 ASN A CA 1
ATOM 736 C C . ASN A 1 87 ? 4.021 -7.223 -0.283 1.00 94.50 87 ASN A C 1
ATOM 738 O O . ASN A 1 87 ? 2.819 -7.276 -0.528 1.00 94.50 87 ASN A O 1
ATOM 742 N N . SER A 1 88 ? 4.579 -7.843 0.755 1.00 92.88 88 SER A N 1
ATOM 743 C CA . SER A 1 88 ? 3.825 -8.419 1.874 1.00 92.88 88 SER A CA 1
ATOM 744 C C . SER A 1 88 ? 3.625 -7.375 2.977 1.00 92.88 88 SER A C 1
ATOM 746 O O . SER A 1 88 ? 4.413 -6.428 3.076 1.00 92.88 88 SER A O 1
ATOM 748 N N . CYS A 1 89 ? 2.608 -7.563 3.821 1.00 94.62 89 CYS A N 1
ATOM 749 C CA . CYS A 1 89 ? 2.445 -6.782 5.045 1.00 94.62 89 CYS A CA 1
ATOM 750 C C . CYS A 1 89 ? 3.233 -7.452 6.182 1.00 94.62 89 CYS A C 1
ATOM 752 O O . CYS A 1 89 ? 2.979 -8.607 6.529 1.00 94.62 89 CYS A O 1
ATOM 754 N N . VAL A 1 90 ? 4.223 -6.745 6.731 1.00 91.81 90 VAL A N 1
ATOM 755 C CA . VAL A 1 90 ? 5.108 -7.257 7.786 1.00 91.81 90 VAL A CA 1
ATOM 756 C C . VAL A 1 90 ? 4.963 -6.385 9.023 1.00 91.81 90 VAL A C 1
ATOM 758 O O . VAL A 1 90 ? 5.262 -5.192 8.984 1.00 91.81 90 VAL A O 1
ATOM 761 N N . ILE A 1 91 ? 4.548 -6.991 10.133 1.00 91.44 91 ILE A N 1
ATOM 762 C CA . ILE A 1 91 ? 4.497 -6.345 11.439 1.00 91.44 91 ILE A CA 1
ATOM 763 C C . ILE A 1 91 ? 5.811 -6.624 12.165 1.00 91.44 91 ILE A C 1
ATOM 765 O O . ILE A 1 91 ? 6.132 -7.763 12.515 1.00 91.44 91 ILE A O 1
ATOM 769 N N . SER A 1 92 ? 6.572 -5.559 12.391 1.00 84.50 92 SER A N 1
ATOM 770 C CA . SER A 1 92 ? 7.793 -5.561 13.196 1.00 84.50 92 SER A CA 1
ATOM 771 C C . SER A 1 92 ? 7.515 -5.028 14.603 1.00 84.50 92 SER A C 1
ATOM 773 O O . SER A 1 92 ? 6.595 -4.237 14.797 1.00 84.50 92 SER A O 1
ATOM 775 N N . GLY A 1 93 ? 8.324 -5.436 15.584 1.00 79.38 93 GLY A N 1
ATOM 776 C CA . GLY A 1 93 ? 8.224 -4.950 16.970 1.00 79.38 93 GLY A CA 1
ATOM 777 C C . GLY A 1 93 ? 7.905 -6.022 18.015 1.00 79.38 93 GLY A C 1
ATOM 778 O O . GLY A 1 93 ? 7.924 -5.730 19.207 1.00 79.38 93 GLY A O 1
ATOM 779 N N . PHE A 1 94 ? 7.669 -7.266 17.593 1.00 77.69 94 PHE A N 1
ATOM 780 C CA . PHE A 1 94 ? 7.712 -8.428 18.482 1.00 77.69 94 PHE A CA 1
ATOM 781 C C . PHE A 1 94 ? 9.133 -9.014 18.531 1.00 77.69 94 PHE A C 1
ATOM 783 O O . PHE A 1 94 ? 10.043 -8.534 17.855 1.00 77.69 94 PHE A O 1
ATOM 790 N N . ARG A 1 95 ? 9.323 -10.098 19.301 1.00 84.12 95 ARG A N 1
ATOM 791 C CA . ARG A 1 95 ? 10.583 -10.874 19.304 1.00 84.12 95 ARG A CA 1
ATOM 792 C C . ARG A 1 95 ? 10.964 -11.393 17.910 1.00 84.12 95 ARG A C 1
ATOM 794 O O . ARG A 1 95 ? 12.134 -11.660 17.660 1.00 84.12 95 ARG A O 1
ATOM 801 N N . SER A 1 96 ? 9.986 -11.531 17.019 1.00 86.56 96 SER A N 1
ATOM 802 C CA . SER A 1 96 ? 10.147 -11.886 15.611 1.00 86.56 96 SER A CA 1
ATOM 803 C C . SER A 1 96 ? 9.262 -11.000 14.730 1.00 86.56 96 SER A C 1
ATOM 805 O O . SER A 1 96 ? 8.280 -10.421 15.191 1.00 86.56 96 SER A O 1
ATOM 807 N N . ASN A 1 97 ? 9.602 -10.884 13.447 1.00 90.44 97 ASN A N 1
ATOM 808 C CA . ASN A 1 97 ? 8.708 -10.255 12.477 1.00 90.44 97 ASN A CA 1
ATOM 809 C C . ASN A 1 97 ? 7.566 -11.215 12.134 1.00 90.44 97 ASN A C 1
ATOM 811 O O . ASN A 1 97 ? 7.800 -12.404 11.915 1.00 90.44 97 ASN A O 1
ATOM 815 N N . VAL A 1 98 ? 6.349 -10.688 12.029 1.00 92.50 98 VAL A N 1
ATOM 816 C CA . VAL A 1 98 ? 5.173 -11.449 11.598 1.00 92.50 98 VAL A CA 1
ATOM 817 C C . VAL A 1 98 ? 4.779 -10.975 10.208 1.00 92.50 98 VAL A C 1
ATOM 819 O O . VAL A 1 98 ? 4.539 -9.789 10.006 1.00 92.50 98 VAL A O 1
ATOM 822 N N . THR A 1 99 ? 4.712 -11.891 9.245 1.00 94.06 99 THR A N 1
ATOM 823 C CA . THR A 1 99 ? 4.172 -11.590 7.912 1.00 94.06 99 THR A CA 1
ATOM 824 C C . THR A 1 99 ? 2.711 -12.003 7.883 1.00 94.06 99 THR A C 1
ATOM 826 O O . THR A 1 99 ? 2.403 -13.172 8.110 1.00 94.06 99 THR A O 1
ATOM 829 N N . LEU A 1 100 ? 1.817 -11.052 7.625 1.00 93.94 100 LEU A N 1
ATOM 830 C CA . LEU A 1 100 ? 0.398 -11.348 7.486 1.00 93.94 100 LEU A CA 1
ATOM 831 C C . LEU A 1 100 ? 0.142 -12.023 6.136 1.00 93.94 100 LEU A C 1
ATOM 833 O O . LEU A 1 100 ? 0.683 -11.616 5.104 1.00 93.94 100 LEU A O 1
ATOM 837 N N . LYS A 1 101 ? -0.678 -13.077 6.152 1.00 94.50 101 LYS A N 1
ATOM 838 C CA . LYS A 1 101 ? -1.151 -13.723 4.928 1.00 94.50 101 LYS A CA 1
ATOM 839 C C . LYS A 1 101 ? -2.240 -12.851 4.295 1.00 94.50 101 LYS A C 1
ATOM 841 O O . LYS A 1 101 ? -3.030 -12.225 5.005 1.00 94.50 101 LYS A O 1
ATOM 846 N N . ARG A 1 102 ? -2.284 -12.840 2.962 1.00 94.62 102 ARG A N 1
ATOM 847 C CA . ARG A 1 102 ? -3.416 -12.285 2.216 1.00 94.62 102 ARG A CA 1
ATOM 848 C C . ARG A 1 102 ? -4.681 -13.092 2.480 1.00 94.62 102 ARG A C 1
ATOM 850 O O . ARG A 1 102 ? -4.609 -14.305 2.679 1.00 94.62 102 ARG A O 1
ATOM 857 N N . GLU A 1 103 ? -5.799 -12.388 2.462 1.00 95.50 103 GLU A N 1
ATOM 858 C CA . GLU A 1 103 ? -7.137 -12.963 2.484 1.00 95.50 103 GLU A CA 1
ATOM 859 C C . GLU A 1 103 ? -7.659 -13.075 1.047 1.00 95.50 103 GLU A C 1
ATOM 861 O O . GLU A 1 103 ? -7.604 -12.113 0.281 1.00 95.50 103 GLU A O 1
ATOM 866 N N . ASP A 1 104 ? -8.163 -14.248 0.680 1.00 93.88 104 ASP A N 1
ATOM 867 C CA . ASP A 1 104 ? -8.660 -14.510 -0.673 1.00 93.88 104 ASP A CA 1
ATOM 868 C C . ASP A 1 104 ? -10.129 -14.065 -0.816 1.00 93.88 104 ASP A C 1
ATOM 870 O O . ASP A 1 104 ? -10.592 -13.728 -1.911 1.00 93.88 104 ASP A O 1
ATOM 874 N N . ASN A 1 105 ? -10.870 -13.996 0.296 1.00 97.06 105 ASN A N 1
ATOM 875 C CA . ASN A 1 105 ? -12.241 -13.509 0.321 1.00 97.06 105 ASN A CA 1
ATOM 876 C C . ASN A 1 105 ? -12.300 -11.974 0.197 1.00 97.06 105 ASN A C 1
ATOM 878 O O . ASN A 1 105 ? -12.243 -11.225 1.173 1.00 97.06 105 ASN A O 1
ATOM 882 N N . ARG A 1 106 ? -12.481 -11.499 -1.039 1.00 96.44 106 ARG A N 1
ATOM 883 C CA . ARG A 1 106 ? -12.590 -10.067 -1.365 1.00 96.44 106 ARG A CA 1
ATOM 884 C C . ARG A 1 106 ? -13.770 -9.361 -0.692 1.00 96.44 106 ARG A C 1
ATOM 886 O O . ARG A 1 106 ? -13.669 -8.157 -0.465 1.00 96.44 106 ARG A O 1
ATOM 893 N N . GLU A 1 107 ? -14.877 -10.053 -0.426 1.00 97.44 107 GLU A N 1
ATOM 894 C CA . GLU A 1 107 ? -16.042 -9.460 0.247 1.00 97.44 107 GLU A CA 1
ATOM 895 C C . GLU A 1 107 ? -15.724 -9.200 1.714 1.00 97.44 107 GLU A C 1
ATOM 897 O O . GLU A 1 107 ? -15.849 -8.063 2.164 1.00 97.44 107 GLU A O 1
ATOM 902 N N . LEU A 1 108 ? -15.157 -10.198 2.399 1.00 96.62 108 LEU A N 1
ATOM 903 C CA . LEU A 1 108 ? -14.669 -10.053 3.769 1.00 96.62 108 LEU A CA 1
ATOM 904 C C . LEU A 1 108 ? -13.664 -8.898 3.885 1.00 96.62 108 LEU A C 1
ATOM 906 O O . LEU A 1 108 ? -13.775 -8.072 4.787 1.00 96.62 108 LEU A O 1
ATOM 910 N N . CYS A 1 109 ? -12.715 -8.787 2.949 1.00 97.50 109 CYS A N 1
ATOM 911 C CA . CYS A 1 109 ? -11.764 -7.672 2.922 1.00 97.50 109 CYS A CA 1
ATOM 912 C C . CYS A 1 109 ? -12.469 -6.307 2.916 1.00 97.50 109 CYS A C 1
ATOM 914 O O . CYS A 1 109 ? -12.092 -5.415 3.676 1.00 97.50 109 CYS A O 1
ATOM 916 N N . LYS A 1 110 ? -13.488 -6.137 2.063 1.00 97.88 110 LYS A N 1
ATOM 917 C CA . LYS A 1 110 ? -14.251 -4.884 1.966 1.00 97.88 110 LYS A CA 1
ATOM 918 C C . LYS A 1 110 ? -15.050 -4.617 3.238 1.00 97.88 110 LYS A C 1
ATOM 920 O O . LYS A 1 110 ? -15.004 -3.501 3.744 1.00 97.88 110 LYS A O 1
ATOM 925 N N . GLU A 1 111 ? -15.734 -5.628 3.769 1.00 97.81 111 GLU A N 1
ATOM 926 C CA . GLU A 1 111 ? -16.524 -5.505 4.997 1.00 97.81 111 GLU A CA 1
ATOM 927 C C . GLU A 1 111 ? -15.663 -5.084 6.186 1.00 97.81 111 GLU A C 1
ATOM 929 O O . GLU A 1 111 ? -16.034 -4.172 6.922 1.00 97.81 111 GLU A O 1
ATOM 934 N N . ILE A 1 112 ? -14.484 -5.691 6.350 1.00 96.81 112 ILE A N 1
ATOM 935 C CA . ILE A 1 112 ? -13.574 -5.341 7.441 1.00 96.81 112 ILE A CA 1
ATOM 936 C C . ILE A 1 112 ? -13.001 -3.930 7.266 1.00 96.81 112 ILE A C 1
ATOM 938 O O . ILE A 1 112 ? -12.911 -3.196 8.250 1.00 96.81 112 ILE A O 1
ATOM 942 N N . ILE A 1 113 ? -12.648 -3.516 6.044 1.00 97.62 113 ILE A N 1
ATOM 943 C CA . ILE A 1 113 ? -12.191 -2.141 5.782 1.00 97.62 113 ILE A CA 1
ATOM 944 C C . ILE A 1 113 ? -13.279 -1.129 6.163 1.00 97.62 113 ILE A C 1
ATOM 946 O O . ILE A 1 113 ? -12.994 -0.182 6.896 1.00 97.62 113 ILE A O 1
ATOM 950 N N . GLU A 1 114 ? -14.521 -1.337 5.720 1.00 97.31 114 GLU A N 1
ATOM 951 C CA . GLU A 1 114 ? -15.629 -0.435 6.054 1.00 97.31 114 GLU A CA 1
ATOM 952 C C . GLU A 1 114 ? -15.962 -0.455 7.549 1.00 97.31 114 GLU A C 1
ATOM 954 O O . GLU A 1 114 ? -16.235 0.593 8.133 1.00 97.31 114 GLU A O 1
ATOM 959 N N . LEU A 1 115 ? -15.875 -1.617 8.201 1.00 97.25 115 LEU A N 1
ATOM 960 C CA . LEU A 1 115 ? -16.045 -1.722 9.646 1.00 97.25 115 LEU A CA 1
ATOM 961 C C . LEU A 1 115 ? -14.993 -0.890 10.387 1.00 97.25 115 LEU A C 1
ATOM 963 O O . LEU A 1 115 ? -15.341 -0.137 11.290 1.00 97.25 115 LEU A O 1
ATOM 967 N N . ILE A 1 116 ? -13.721 -0.987 9.996 1.00 96.50 116 ILE A N 1
ATOM 968 C CA . ILE A 1 116 ? -12.644 -0.209 10.616 1.00 96.50 116 ILE A CA 1
ATOM 969 C C . ILE A 1 116 ? -12.879 1.293 10.406 1.00 96.50 116 ILE A C 1
ATOM 971 O O . ILE A 1 116 ? -12.854 2.030 11.386 1.00 96.50 116 ILE A O 1
ATOM 975 N N . LYS A 1 117 ? -13.183 1.730 9.175 1.00 95.00 117 LYS A N 1
ATOM 976 C CA . LYS A 1 117 ? -13.487 3.139 8.837 1.00 95.00 117 LYS A CA 1
ATOM 977 C C . LYS A 1 117 ? -14.736 3.694 9.530 1.00 95.00 117 LYS A C 1
ATOM 979 O O . LYS A 1 117 ? -14.943 4.898 9.588 1.00 95.00 117 LYS A O 1
ATOM 984 N N . LYS A 1 118 ? -15.638 2.828 9.991 1.00 95.94 118 LYS A N 1
ATOM 985 C CA . LYS A 1 118 ? -16.817 3.244 10.758 1.00 95.94 118 LYS A CA 1
ATOM 986 C C . LYS A 1 118 ? -16.460 3.591 12.206 1.00 95.94 118 LYS A C 1
ATOM 988 O O . LYS A 1 118 ? -17.143 4.411 12.815 1.00 95.94 118 LYS A O 1
ATOM 993 N N . TYR A 1 119 ? -15.453 2.928 12.772 1.00 95.06 119 TYR A N 1
ATOM 9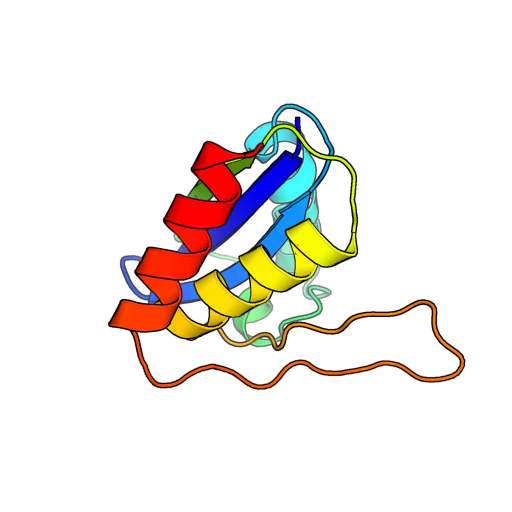94 C CA . TYR A 1 119 ? -15.054 3.086 14.175 1.00 95.06 119 TYR A CA 1
ATOM 995 C C . TYR A 1 119 ? -13.842 4.008 14.378 1.00 95.06 119 TYR A C 1
ATOM 997 O O . TYR A 1 119 ? -13.529 4.329 15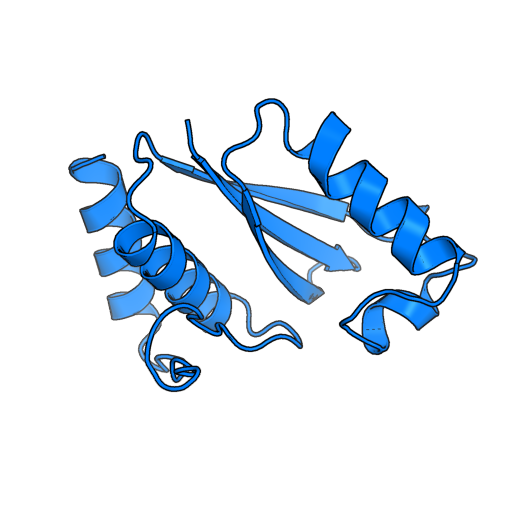.526 1.00 95.06 119 TYR A O 1
ATOM 1005 N N . TYR A 1 120 ? -13.189 4.426 13.294 1.00 92.38 120 TYR A N 1
ATOM 1006 C CA . TYR A 1 120 ? -12.040 5.331 13.249 1.00 92.38 120 TYR A CA 1
ATOM 1007 C C . TYR A 1 120 ? -12.119 6.211 12.008 1.00 92.38 120 TYR A C 1
ATOM 1009 O O . TYR A 1 120 ? -11.591 7.339 12.061 1.00 92.38 120 TYR A O 1
#